Protein AF-A0ABD5DFV0-F1 (afdb_monomer_lite)

Foldseek 3Di:
DVLQVDPDPAAEAEAADQDPVVLVCLLVCLVSRYAYEYLHCNQVPDPPVSVVSSVVSCVVSVHYYHHCCVFPRPDNVVVVVVVCVVVVHDDPDDDDDRDD

pLDDT: mean 93.52, std 5.38, range [62.06, 98.12]

Radius of gyration: 14.9 Å; chains: 1; bounding box: 34×25×40 Å

Sequence (100 aa):
LWMRAHPYDDLVVLDVTASEQLADQYLDFASHGFHVISANKLAGASSSDKYRQIHDAFEKTGRHWLYNATVGAGLPVNHTVRDLIDSGDTILGLSGIFSG

Secondary structure (DSSP, 8-state):
-GGGS-S-S--EEEE-S--HHHHTTHHHHHHTT-EEEE---TTTTS-HHHHHHHHHHHHHTT--EE-GGGSSTTS-HHHHHHHHHHTT------------

Organism: Acinetobacter baumannii (NCBI:txid470)

InterPro domains:
  IPR005106 Aspartate/homoserine dehydrogenase, NAD-binding [PF03447] (9-68)
  IPR011147 Bifunctional aspartokinase/homoserine dehydrogenase, homoserine dehydrogenase domain [PTHR43070] (8-100)
  IPR036291 NAD(P)-binding domain superfamily [SSF51735] (8-98)

Structure (mmCIF, N/CA/C/O backbone):
data_AF-A0ABD5DFV0-F1
#
_entry.id   AF-A0ABD5DFV0-F1
#
loop_
_atom_site.group_PDB
_atom_site.id
_atom_site.type_symbol
_atom_site.label_atom_id
_atom_site.label_alt_id
_atom_site.label_comp_id
_atom_site.label_asym_id
_atom_site.label_entity_id
_atom_site.label_seq_id
_atom_site.pdbx_PDB_ins_code
_atom_site.Cartn_x
_atom_site.Cartn_y
_atom_site.Cartn_z
_atom_site.occupancy
_atom_site.B_iso_or_equiv
_atom_site.auth_seq_id
_atom_site.auth_comp_id
_atom_site.auth_asym_id
_atom_site.auth_atom_id
_atom_site.pdbx_PDB_model_num
ATOM 1 N N . LEU A 1 1 ? 13.091 6.213 -20.202 1.00 62.06 1 LEU A N 1
ATOM 2 C CA . LEU A 1 1 ? 12.677 5.794 -18.845 1.00 62.06 1 LEU A CA 1
ATOM 3 C C . LEU A 1 1 ? 13.046 4.329 -18.684 1.00 62.06 1 LEU A C 1
ATOM 5 O O . LEU A 1 1 ? 12.609 3.528 -19.500 1.00 62.06 1 LEU A O 1
ATOM 9 N N . TRP A 1 2 ? 13.894 4.001 -17.705 1.00 79.00 2 TRP A N 1
ATOM 10 C CA . TRP A 1 2 ? 14.390 2.639 -17.432 1.00 79.00 2 TRP A CA 1
ATOM 11 C C . TRP A 1 2 ? 13.256 1.606 -17.299 1.00 79.00 2 TRP A C 1
ATOM 13 O O . TRP A 1 2 ? 13.428 0.449 -17.662 1.00 79.00 2 TRP A O 1
ATOM 23 N N . MET A 1 3 ? 12.070 2.067 -16.894 1.00 82.00 3 MET A N 1
ATOM 24 C CA . MET A 1 3 ? 10.842 1.280 -16.764 1.00 82.00 3 MET A CA 1
ATOM 25 C C . MET A 1 3 ? 10.387 0.606 -18.066 1.00 82.00 3 MET A C 1
ATOM 27 O O . MET A 1 3 ? 9.633 -0.349 -18.014 1.00 82.00 3 MET A O 1
ATOM 31 N N . ARG A 1 4 ? 10.827 1.086 -19.237 1.00 79.25 4 ARG A N 1
ATOM 32 C CA . ARG A 1 4 ? 10.503 0.481 -20.544 1.00 79.25 4 ARG A CA 1
ATOM 33 C C . ARG A 1 4 ? 11.596 -0.437 -21.090 1.00 79.25 4 ARG A C 1
ATOM 35 O O . ARG A 1 4 ? 11.400 -1.056 -22.126 1.00 79.25 4 ARG A O 1
ATOM 42 N N . ALA A 1 5 ? 12.766 -0.454 -20.458 1.00 82.75 5 ALA A N 1
ATOM 43 C CA . ALA A 1 5 ? 13.974 -1.079 -20.987 1.00 82.75 5 ALA A CA 1
ATOM 44 C C . ALA A 1 5 ? 14.572 -2.051 -19.961 1.00 82.75 5 ALA A C 1
ATOM 46 O O . ALA A 1 5 ? 15.745 -1.942 -19.603 1.00 82.75 5 ALA A O 1
ATOM 47 N N . HIS A 1 6 ? 13.749 -2.982 -19.475 1.00 85.25 6 HIS A N 1
ATOM 48 C CA . HIS A 1 6 ? 14.181 -4.098 -18.637 1.00 85.25 6 HIS A CA 1
ATOM 49 C C . HIS A 1 6 ? 13.981 -5.435 -19.369 1.00 85.25 6 HIS A C 1
ATOM 51 O O . HIS A 1 6 ? 13.046 -5.556 -20.155 1.00 85.25 6 HIS A O 1
ATOM 57 N N . PRO A 1 7 ? 14.834 -6.445 -19.121 1.00 90.06 7 PRO A N 1
ATOM 58 C CA . PRO A 1 7 ? 14.746 -7.744 -19.793 1.00 90.06 7 PRO A CA 1
ATOM 59 C C . PRO A 1 7 ? 13.778 -8.733 -19.119 1.00 90.06 7 PRO A C 1
ATOM 61 O O . PRO A 1 7 ? 13.667 -9.864 -19.576 1.00 90.06 7 PRO A O 1
ATOM 64 N N . TYR A 1 8 ? 13.150 -8.350 -18.005 1.00 89.94 8 TYR A N 1
ATOM 65 C CA . TYR A 1 8 ? 12.316 -9.235 -17.185 1.00 89.94 8 TYR A CA 1
ATOM 66 C C . TYR A 1 8 ? 10.843 -9.199 -17.599 1.00 89.94 8 TYR A C 1
ATOM 68 O O . TYR A 1 8 ? 10.356 -8.134 -17.973 1.00 89.94 8 TYR A O 1
ATOM 76 N N . ASP A 1 9 ? 10.145 -10.327 -17.462 1.00 87.56 9 ASP A N 1
ATOM 77 C CA . ASP A 1 9 ? 8.707 -10.436 -17.751 1.00 87.56 9 ASP A CA 1
ATOM 78 C C . ASP A 1 9 ? 7.849 -9.716 -16.700 1.00 87.56 9 ASP A C 1
ATOM 80 O O . ASP A 1 9 ? 6.897 -9.020 -17.044 1.00 87.56 9 ASP A O 1
ATOM 84 N N . ASP A 1 10 ? 8.238 -9.831 -15.426 1.00 90.56 10 ASP A N 1
ATOM 85 C CA . ASP A 1 10 ? 7.589 -9.173 -14.295 1.00 90.56 10 ASP A CA 1
ATOM 86 C C . ASP A 1 10 ? 8.611 -8.430 -13.436 1.00 90.56 10 ASP A C 1
ATOM 88 O O . ASP A 1 10 ? 9.729 -8.897 -13.193 1.00 90.56 10 ASP A O 1
ATOM 92 N N . LEU A 1 11 ? 8.198 -7.270 -12.929 1.00 95.38 11 LEU A N 1
ATOM 93 C CA . LEU A 1 11 ? 8.974 -6.477 -11.987 1.00 95.38 11 LEU A CA 1
ATOM 94 C C . LEU A 1 11 ? 8.146 -6.105 -10.765 1.00 95.38 11 LEU A C 1
ATOM 96 O O . LEU A 1 11 ? 6.968 -5.760 -10.861 1.00 95.38 11 LEU A O 1
ATOM 100 N N . VAL A 1 12 ? 8.805 -6.140 -9.609 1.00 97.06 12 VAL A N 1
ATOM 101 C CA . VAL A 1 12 ? 8.224 -5.777 -8.317 1.00 97.06 12 VAL A CA 1
ATOM 102 C C . VAL A 1 12 ? 9.052 -4.655 -7.705 1.00 97.06 12 VAL A C 1
ATOM 104 O O . VAL A 1 12 ? 10.244 -4.818 -7.447 1.00 97.06 12 VAL A O 1
ATOM 107 N N . VAL A 1 13 ? 8.419 -3.513 -7.457 1.00 96.81 13 VAL A N 1
ATOM 108 C CA . VAL A 1 13 ? 9.015 -2.400 -6.716 1.00 96.81 13 VAL A CA 1
ATOM 109 C C . VAL A 1 13 ? 8.797 -2.634 -5.227 1.00 96.81 13 VAL A C 1
ATOM 111 O O . VAL A 1 13 ? 7.666 -2.831 -4.786 1.00 96.81 13 VAL A O 1
ATOM 114 N N . LEU A 1 14 ? 9.879 -2.584 -4.452 1.00 97.56 14 LEU A N 1
ATOM 115 C CA . LEU A 1 14 ? 9.832 -2.604 -2.993 1.00 97.56 14 LEU A CA 1
ATOM 116 C C . LEU A 1 14 ? 10.025 -1.178 -2.468 1.00 97.56 14 LEU A C 1
ATOM 118 O O . LEU A 1 14 ? 11.146 -0.673 -2.442 1.00 97.56 14 LEU A O 1
ATOM 122 N N . ASP A 1 15 ? 8.940 -0.524 -2.056 1.00 97.56 15 ASP A N 1
ATOM 123 C CA . ASP A 1 15 ? 8.997 0.817 -1.473 1.00 97.56 15 ASP A CA 1
ATOM 124 C C . ASP A 1 15 ? 8.971 0.755 0.059 1.00 97.56 15 ASP A C 1
ATOM 126 O O . ASP A 1 15 ? 7.924 0.731 0.706 1.00 97.56 15 ASP A O 1
ATOM 130 N N . VAL A 1 16 ? 10.165 0.747 0.645 1.00 95.88 16 VAL A N 1
ATOM 131 C CA . VAL A 1 16 ? 10.391 0.834 2.097 1.00 95.88 16 VAL A CA 1
ATOM 132 C C . VAL A 1 16 ? 10.832 2.237 2.525 1.00 95.88 16 VAL A C 1
ATOM 134 O O . VAL A 1 16 ? 11.516 2.408 3.533 1.00 95.88 16 VAL A O 1
ATOM 137 N N . THR A 1 17 ? 10.479 3.255 1.738 1.00 96.44 17 THR A N 1
ATOM 138 C CA . THR A 1 17 ? 10.826 4.652 2.006 1.00 96.44 17 THR A CA 1
ATOM 139 C C . THR A 1 17 ? 9.691 5.394 2.722 1.00 96.44 17 THR A C 1
ATOM 141 O O . THR A 1 17 ? 8.604 4.866 2.946 1.00 96.44 17 THR A O 1
ATOM 144 N N . ALA A 1 18 ? 9.943 6.658 3.061 1.00 94.94 18 ALA A N 1
ATOM 145 C CA . ALA A 1 18 ? 8.917 7.630 3.439 1.00 94.94 18 ALA A CA 1
ATOM 146 C C . ALA A 1 18 ? 8.833 8.772 2.404 1.00 94.94 18 ALA A C 1
ATOM 148 O O . ALA A 1 18 ? 8.646 9.930 2.768 1.00 94.94 18 ALA A O 1
ATOM 149 N N . SER A 1 19 ? 9.062 8.465 1.121 1.00 97.44 19 SER A N 1
ATOM 150 C CA . SER A 1 19 ? 9.146 9.464 0.051 1.00 97.44 19 SER A CA 1
ATOM 151 C C . SER A 1 19 ? 7.797 9.687 -0.627 1.00 97.44 19 SER A C 1
ATOM 153 O O . SER A 1 19 ? 7.222 8.763 -1.204 1.00 97.44 19 SER A O 1
ATOM 155 N N . GLU A 1 20 ? 7.308 10.928 -0.607 1.00 96.00 20 GLU A N 1
ATOM 156 C CA . GLU A 1 20 ? 6.096 11.317 -1.340 1.00 96.00 20 GLU A CA 1
ATOM 157 C C . GLU A 1 20 ? 6.324 11.250 -2.852 1.00 96.00 20 GLU A C 1
ATOM 159 O O . GLU A 1 20 ? 5.524 10.681 -3.584 1.00 96.00 20 GLU A O 1
ATOM 164 N N . GLN A 1 21 ? 7.491 11.709 -3.302 1.00 96.25 21 GLN A N 1
ATOM 165 C CA . GLN A 1 21 ? 7.884 11.713 -4.713 1.00 96.25 21 GLN A CA 1
ATOM 166 C C . GLN A 1 21 ? 7.936 10.302 -5.317 1.00 96.25 21 GLN A C 1
ATOM 168 O O . GLN A 1 21 ? 7.734 10.133 -6.519 1.00 96.25 21 GLN A O 1
ATOM 173 N N . LEU A 1 22 ? 8.244 9.284 -4.504 1.00 95.88 22 LEU A N 1
ATOM 174 C CA . LEU A 1 22 ? 8.199 7.889 -4.942 1.00 95.88 22 LEU A CA 1
ATOM 175 C C . LEU A 1 22 ? 6.763 7.348 -4.937 1.00 95.88 22 LEU A C 1
ATOM 177 O O . LEU A 1 22 ? 6.371 6.673 -5.884 1.00 95.88 22 LEU A O 1
ATOM 181 N N . ALA A 1 23 ? 5.969 7.686 -3.916 1.00 96.69 23 ALA A N 1
ATOM 182 C CA . ALA A 1 23 ? 4.549 7.335 -3.850 1.00 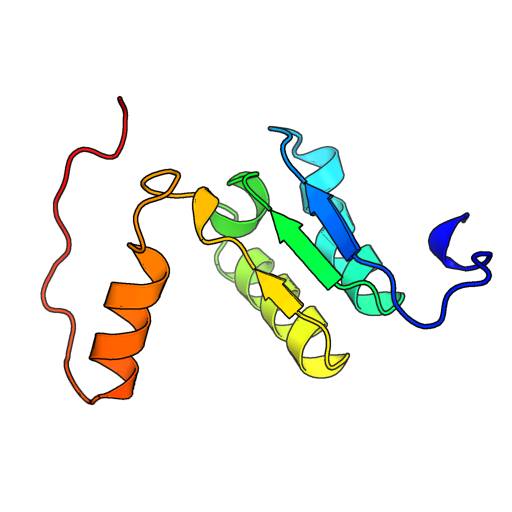96.69 23 ALA A CA 1
ATOM 183 C C . ALA A 1 23 ? 3.744 7.916 -5.031 1.00 96.69 23 ALA A C 1
ATOM 185 O O . ALA A 1 23 ? 2.842 7.261 -5.551 1.00 96.69 23 ALA A O 1
ATOM 186 N N . ASP A 1 24 ? 4.103 9.111 -5.504 1.00 96.06 24 ASP A N 1
ATOM 187 C CA . ASP A 1 24 ? 3.491 9.761 -6.670 1.00 96.06 24 ASP A CA 1
ATOM 188 C C . ASP A 1 24 ? 3.693 8.982 -7.977 1.00 96.06 24 ASP A C 1
ATOM 190 O O . ASP A 1 24 ? 2.880 9.094 -8.893 1.00 96.06 24 ASP A O 1
ATOM 194 N N . GLN A 1 25 ? 4.724 8.137 -8.051 1.00 96.38 25 GLN A N 1
ATOM 195 C CA . GLN A 1 25 ? 5.020 7.313 -9.226 1.00 96.38 25 GLN A CA 1
ATOM 196 C C . GLN A 1 25 ? 4.228 5.999 -9.256 1.00 96.38 25 GLN A C 1
ATOM 198 O O . GLN A 1 25 ? 4.383 5.219 -10.190 1.00 96.38 25 GLN A O 1
ATOM 203 N N . TYR A 1 26 ? 3.362 5.715 -8.277 1.00 97.31 26 TYR A N 1
ATOM 204 C CA . TYR A 1 26 ? 2.634 4.439 -8.224 1.00 97.31 26 TYR A CA 1
ATOM 205 C C . TYR A 1 26 ? 1.696 4.232 -9.417 1.00 97.31 26 TYR A C 1
ATOM 207 O O . TYR A 1 26 ? 1.579 3.113 -9.916 1.00 97.31 26 TYR A O 1
ATOM 215 N N . LEU A 1 27 ? 1.090 5.308 -9.927 1.00 96.19 27 LEU A N 1
ATOM 216 C CA . LEU A 1 27 ? 0.317 5.264 -11.171 1.00 96.19 27 LEU A CA 1
ATOM 217 C C . LEU A 1 27 ? 1.203 4.904 -12.369 1.00 96.19 27 LEU A C 1
ATOM 219 O O . LEU A 1 27 ? 0.828 4.069 -13.195 1.00 96.19 27 LEU A O 1
ATOM 223 N N . ASP A 1 28 ? 2.401 5.486 -12.433 1.00 95.88 28 ASP A N 1
ATOM 224 C CA . ASP A 1 28 ? 3.361 5.199 -13.493 1.00 95.88 28 ASP A CA 1
ATOM 225 C C . ASP A 1 28 ? 3.854 3.750 -13.411 1.00 95.88 28 ASP A C 1
ATOM 227 O O . ASP A 1 28 ? 3.900 3.079 -14.443 1.00 95.88 28 ASP A O 1
ATOM 231 N N . PHE A 1 29 ? 4.144 3.234 -12.211 1.00 96.62 29 PHE A N 1
ATOM 232 C CA . PHE A 1 29 ? 4.485 1.824 -11.992 1.00 96.62 29 PHE A CA 1
ATOM 233 C C . PHE A 1 29 ? 3.382 0.900 -12.516 1.00 96.62 29 PHE A C 1
ATOM 235 O O . PHE A 1 29 ? 3.664 0.030 -13.343 1.00 96.62 29 PHE A O 1
ATOM 242 N N . ALA A 1 30 ? 2.125 1.132 -12.126 1.00 96.31 30 ALA A N 1
ATOM 243 C CA . ALA A 1 30 ? 0.998 0.336 -12.605 1.00 96.31 30 ALA A CA 1
ATOM 244 C C . ALA A 1 30 ? 0.875 0.384 -14.137 1.00 96.31 30 ALA A C 1
ATOM 246 O O . ALA A 1 30 ? 0.746 -0.661 -14.776 1.00 96.31 30 ALA A O 1
ATOM 247 N N . SER A 1 31 ? 0.975 1.577 -14.738 1.00 93.94 31 SER A N 1
ATOM 248 C CA . SER A 1 31 ? 0.849 1.767 -16.193 1.00 93.94 31 SER A CA 1
ATOM 249 C C . SER A 1 31 ? 1.951 1.087 -17.011 1.00 93.94 31 SER A C 1
ATOM 251 O O . SER A 1 31 ? 1.729 0.736 -18.169 1.00 93.94 31 SER A O 1
ATOM 253 N N . HIS A 1 32 ? 3.126 0.878 -16.415 1.00 93.94 32 HIS A N 1
ATOM 254 C CA . HIS A 1 32 ? 4.233 0.168 -17.047 1.00 93.94 32 HIS A CA 1
ATOM 255 C C . HIS A 1 32 ? 4.270 -1.329 -16.686 1.00 93.94 32 HIS A C 1
ATOM 257 O O . HIS A 1 32 ? 5.218 -2.012 -17.056 1.00 93.94 32 HIS A O 1
ATOM 263 N N . GLY A 1 33 ? 3.251 -1.852 -15.992 1.00 94.19 33 GLY A N 1
ATOM 264 C CA . GLY A 1 33 ? 3.119 -3.282 -15.693 1.00 94.19 33 GLY A CA 1
ATOM 265 C C . GLY A 1 33 ? 3.879 -3.759 -14.454 1.00 94.19 33 GLY A C 1
ATOM 266 O O . GLY A 1 33 ? 4.090 -4.956 -14.294 1.00 94.19 33 GLY A O 1
ATOM 267 N N . PHE A 1 34 ? 4.279 -2.850 -13.566 1.00 96.50 34 PHE A N 1
ATOM 268 C CA . PHE A 1 34 ? 5.008 -3.191 -12.347 1.00 96.50 34 PHE A CA 1
ATOM 269 C C . PHE A 1 34 ? 4.036 -3.553 -11.226 1.00 96.50 34 PHE A C 1
ATOM 271 O O . PHE A 1 34 ? 2.984 -2.935 -11.075 1.00 96.50 34 PHE A O 1
ATOM 278 N N . HIS A 1 35 ? 4.430 -4.503 -10.385 1.00 97.88 35 HIS A N 1
ATOM 279 C CA . HIS A 1 35 ? 3.841 -4.695 -9.063 1.00 97.88 35 HIS A CA 1
ATOM 280 C C . HIS A 1 35 ? 4.538 -3.779 -8.049 1.00 97.88 35 HIS A C 1
ATOM 282 O O . HIS A 1 35 ? 5.702 -3.414 -8.223 1.00 97.88 35 HIS A O 1
ATOM 288 N N . VAL A 1 36 ? 3.851 -3.441 -6.960 1.00 98.12 36 VAL A N 1
ATOM 289 C CA . VAL A 1 36 ? 4.405 -2.656 -5.850 1.00 98.12 36 VAL A CA 1
ATOM 290 C C . VAL A 1 36 ? 4.108 -3.355 -4.528 1.00 98.12 36 VAL A C 1
ATOM 292 O O . VAL A 1 36 ? 2.963 -3.680 -4.223 1.00 98.12 36 VAL A O 1
ATOM 295 N N . ILE A 1 37 ? 5.136 -3.537 -3.705 1.00 97.44 37 ILE A N 1
ATOM 296 C CA . ILE A 1 37 ? 5.011 -3.901 -2.293 1.00 97.44 37 ILE A CA 1
ATOM 297 C C . ILE A 1 37 ? 5.591 -2.747 -1.482 1.00 97.44 37 ILE A C 1
ATOM 299 O O . ILE A 1 37 ? 6.719 -2.324 -1.728 1.00 97.44 37 ILE A O 1
ATOM 303 N N . SER A 1 38 ? 4.825 -2.218 -0.530 1.00 96.69 38 SER A N 1
ATOM 304 C CA . SER A 1 38 ? 5.170 -0.967 0.138 1.00 96.69 38 SER A CA 1
ATOM 305 C C . SER A 1 38 ? 4.964 -0.998 1.654 1.00 96.69 38 SER A C 1
ATOM 307 O O . SER A 1 38 ? 3.958 -1.499 2.156 1.00 96.69 38 SER A O 1
ATOM 309 N N . ALA A 1 39 ? 5.919 -0.416 2.382 1.00 95.69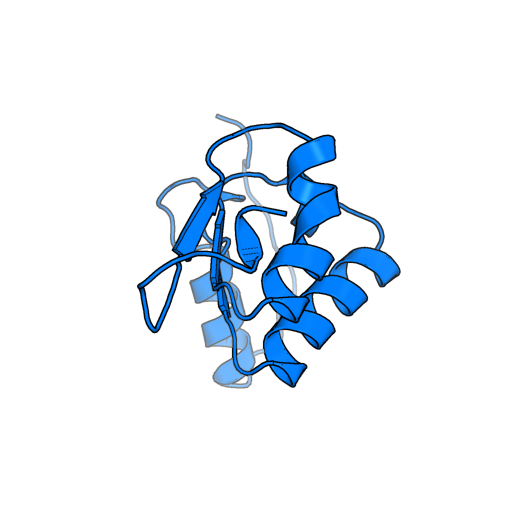 39 ALA A N 1
ATOM 310 C CA . ALA A 1 39 ? 5.743 0.067 3.754 1.00 95.69 39 ALA A CA 1
ATOM 311 C C . ALA A 1 39 ? 5.524 1.595 3.794 1.00 95.69 39 ALA A C 1
ATOM 313 O O . ALA A 1 39 ? 5.224 2.162 4.847 1.00 95.69 39 ALA A O 1
ATOM 314 N N . ASN A 1 40 ? 5.649 2.270 2.646 1.00 96.12 40 ASN A N 1
ATOM 315 C CA . ASN A 1 40 ? 5.394 3.692 2.494 1.00 96.12 40 ASN A CA 1
ATOM 316 C C . ASN A 1 40 ? 3.891 3.984 2.593 1.00 96.12 40 ASN A C 1
ATOM 318 O O . ASN A 1 40 ? 3.081 3.654 1.726 1.00 96.12 40 ASN A O 1
ATOM 322 N N . LYS A 1 41 ? 3.522 4.656 3.679 1.00 94.06 41 LYS A N 1
ATOM 323 C CA . LYS A 1 41 ? 2.141 5.012 4.012 1.00 94.06 41 LYS A CA 1
ATOM 324 C C . LYS A 1 41 ? 1.578 6.176 3.193 1.00 94.06 41 LYS A C 1
ATOM 326 O O . LYS A 1 41 ? 0.369 6.368 3.213 1.00 94.06 41 LYS A O 1
ATOM 331 N N . LEU A 1 42 ? 2.400 6.937 2.465 1.00 95.88 42 LEU A N 1
ATOM 332 C CA . LEU A 1 42 ? 1.969 8.188 1.824 1.00 95.88 42 LEU A CA 1
ATOM 333 C C . LEU A 1 42 ? 0.960 7.976 0.687 1.00 95.88 42 LEU A C 1
ATOM 335 O O . LEU A 1 42 ? -0.004 8.729 0.590 1.00 95.88 42 LEU A O 1
ATOM 339 N N . ALA A 1 43 ? 1.111 6.922 -0.120 1.00 93.56 43 ALA A N 1
ATOM 340 C CA . ALA A 1 43 ? 0.123 6.582 -1.149 1.00 93.56 43 ALA A CA 1
ATOM 341 C C . ALA A 1 43 ? -1.234 6.195 -0.527 1.00 93.56 43 ALA A C 1
ATOM 343 O O . ALA A 1 43 ? -2.283 6.677 -0.958 1.00 93.56 43 ALA A O 1
ATOM 344 N N . GLY A 1 44 ? -1.208 5.370 0.528 1.00 91.69 44 GLY A N 1
ATOM 345 C CA . GLY A 1 44 ? -2.400 4.914 1.254 1.00 91.69 44 GLY A CA 1
ATOM 346 C C . GLY A 1 44 ? -3.084 5.999 2.092 1.00 91.69 44 GLY A C 1
ATOM 347 O O . GLY A 1 44 ? -4.299 5.974 2.247 1.00 91.69 44 GLY A O 1
ATOM 348 N N . ALA A 1 45 ? -2.316 6.962 2.605 1.00 93.06 45 ALA A N 1
ATOM 349 C CA . ALA A 1 45 ? -2.796 8.082 3.417 1.00 93.06 45 ALA A CA 1
ATOM 350 C C . ALA A 1 45 ? -3.128 9.340 2.591 1.00 93.06 45 ALA A C 1
ATOM 352 O O . ALA A 1 45 ? -3.399 10.397 3.160 1.00 93.06 45 ALA A O 1
ATOM 353 N N . SER A 1 46 ? -3.071 9.244 1.261 1.00 93.69 46 SER A N 1
ATOM 354 C CA . SER A 1 46 ? -3.403 10.345 0.358 1.00 93.69 46 SER A CA 1
ATOM 355 C C . SER A 1 46 ? -4.915 10.613 0.295 1.00 93.69 46 SER A C 1
ATOM 357 O O . SER A 1 46 ? -5.714 9.966 0.976 1.00 93.69 46 SER A O 1
ATOM 359 N N . SER A 1 47 ? -5.334 11.594 -0.513 1.00 96.00 47 SER A N 1
ATOM 360 C CA . SER A 1 47 ? -6.762 11.861 -0.715 1.00 96.00 47 SER A CA 1
ATOM 361 C C . SER A 1 47 ? -7.487 10.611 -1.220 1.00 96.00 47 SER A C 1
ATOM 363 O O . SER A 1 47 ? -6.932 9.814 -1.978 1.00 96.00 47 SER A O 1
ATOM 365 N N . SER A 1 48 ? -8.760 10.452 -0.846 1.00 95.06 48 SER A N 1
ATOM 366 C CA . SER A 1 48 ? -9.539 9.279 -1.258 1.00 95.06 48 SER A CA 1
ATOM 367 C C . SER A 1 48 ? -9.610 9.118 -2.779 1.00 95.06 48 SER A C 1
ATOM 369 O O . SER A 1 48 ? -9.647 7.992 -3.264 1.00 95.06 48 SER A O 1
ATOM 371 N N . ASP A 1 49 ? -9.598 10.222 -3.533 1.00 96.56 49 ASP A N 1
ATOM 372 C CA . ASP A 1 49 ? -9.546 10.189 -4.997 1.00 96.56 49 ASP A CA 1
ATOM 373 C C . ASP A 1 49 ? -8.226 9.619 -5.513 1.00 96.56 49 ASP A C 1
ATOM 375 O O . ASP A 1 49 ? -8.242 8.718 -6.348 1.00 96.56 49 ASP A O 1
ATOM 379 N N . LYS A 1 50 ? -7.088 10.090 -4.991 1.00 94.88 50 LYS A N 1
ATOM 380 C CA . LYS A 1 50 ? -5.766 9.601 -5.400 1.00 94.88 50 LYS A CA 1
ATOM 381 C C . LYS A 1 50 ? -5.577 8.135 -5.018 1.00 94.88 50 LYS A C 1
ATOM 383 O O . LYS A 1 50 ? -5.143 7.339 -5.844 1.00 94.88 50 LYS A O 1
ATOM 388 N N . TYR A 1 51 ? -5.974 7.761 -3.805 1.00 95.38 51 TYR A N 1
ATOM 389 C CA . TYR A 1 51 ? -5.971 6.371 -3.355 1.00 95.38 51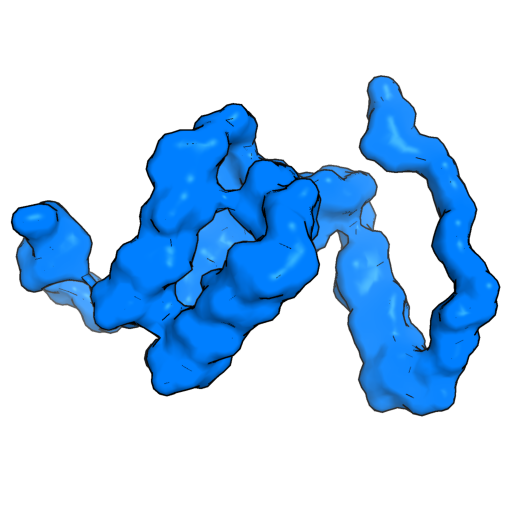 TYR A CA 1
ATOM 390 C C . TYR A 1 51 ? -6.772 5.457 -4.297 1.00 95.38 51 TYR A C 1
ATOM 392 O O . TYR A 1 51 ? -6.260 4.420 -4.722 1.00 95.38 51 TYR A O 1
ATOM 400 N N . ARG A 1 52 ? -7.999 5.859 -4.667 1.00 96.31 52 ARG A N 1
ATOM 401 C CA . ARG A 1 52 ? -8.833 5.116 -5.627 1.00 96.31 52 ARG A CA 1
ATOM 402 C C . ARG A 1 52 ? -8.181 5.026 -6.999 1.00 96.31 52 ARG A C 1
ATOM 404 O O . ARG A 1 52 ? -8.120 3.944 -7.557 1.00 96.31 52 ARG A O 1
ATOM 411 N N . GLN A 1 53 ? -7.640 6.129 -7.517 1.00 97.00 53 GLN A N 1
ATOM 412 C CA . GLN A 1 53 ? -6.954 6.131 -8.813 1.00 97.00 53 GLN A CA 1
ATOM 413 C C . GLN A 1 53 ? -5.783 5.147 -8.850 1.00 97.00 53 GLN A C 1
ATOM 415 O O . GLN A 1 53 ? -5.606 4.458 -9.852 1.00 97.00 53 GLN A O 1
ATOM 420 N N . ILE A 1 54 ? -4.996 5.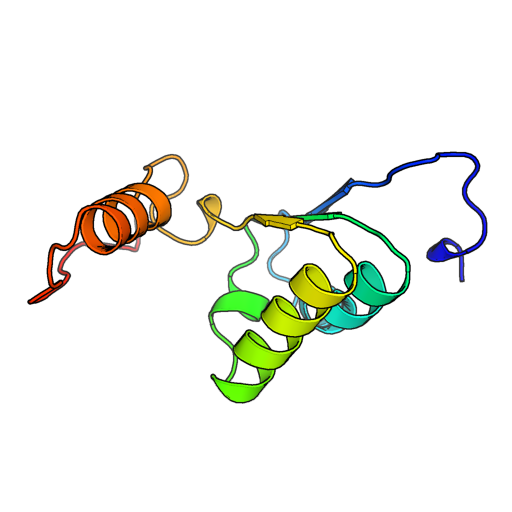072 -7.772 1.00 96.75 54 ILE A N 1
ATOM 421 C CA . ILE A 1 54 ? -3.885 4.123 -7.671 1.00 96.75 54 ILE A CA 1
ATOM 422 C C . ILE A 1 54 ? -4.424 2.690 -7.678 1.00 96.75 54 ILE A C 1
ATOM 424 O O . ILE A 1 54 ? -3.987 1.898 -8.507 1.00 96.75 54 ILE A O 1
ATOM 428 N N . HIS A 1 55 ? -5.395 2.365 -6.817 1.00 96.00 55 HIS A N 1
ATOM 429 C CA . HIS A 1 55 ? -6.016 1.031 -6.789 1.00 96.00 55 HIS A CA 1
ATOM 430 C C . HIS A 1 55 ? -6.584 0.622 -8.149 1.00 96.00 55 HIS A C 1
ATOM 432 O O . HIS A 1 55 ? -6.212 -0.428 -8.669 1.00 96.00 55 HIS A O 1
ATOM 438 N N . ASP A 1 56 ? -7.386 1.490 -8.764 1.00 97.31 56 ASP A N 1
ATOM 439 C CA . ASP A 1 56 ? -7.969 1.266 -10.085 1.00 97.31 56 ASP A CA 1
ATOM 440 C C . ASP A 1 56 ? -6.895 1.025 -11.152 1.00 97.31 56 ASP A C 1
ATOM 442 O O . ASP A 1 56 ? -7.100 0.236 -12.072 1.00 97.31 56 ASP A O 1
ATOM 446 N N . ALA A 1 57 ? -5.761 1.731 -11.086 1.00 97.75 57 ALA A N 1
ATOM 447 C CA . ALA A 1 57 ? -4.681 1.569 -12.054 1.00 97.75 57 ALA A CA 1
ATOM 448 C C . ALA A 1 57 ? -4.034 0.184 -11.952 1.00 97.75 57 ALA A C 1
ATOM 450 O O . ALA A 1 57 ? -3.804 -0.442 -12.985 1.00 97.75 57 ALA A O 1
ATOM 451 N N . PHE A 1 58 ? -3.778 -0.302 -10.732 1.00 97.94 58 PHE A N 1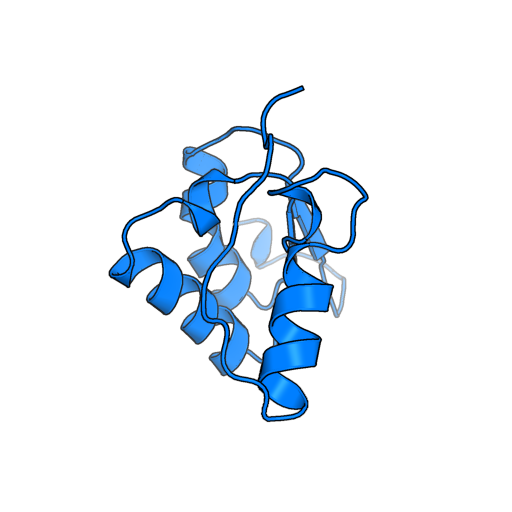
ATOM 452 C CA . PHE A 1 58 ? -3.259 -1.653 -10.504 1.00 97.94 58 PHE A CA 1
ATOM 453 C C . PHE A 1 58 ? -4.275 -2.726 -10.918 1.00 97.94 58 PHE A C 1
ATOM 455 O O . PHE A 1 58 ? -3.907 -3.676 -11.605 1.00 97.94 58 PHE A O 1
ATOM 462 N N . GLU A 1 59 ? -5.559 -2.546 -10.597 1.00 96.62 59 GLU A N 1
ATOM 463 C CA . GLU A 1 59 ? -6.618 -3.476 -11.006 1.00 96.62 59 GLU A CA 1
ATOM 464 C C . GLU A 1 59 ? -6.743 -3.560 -12.536 1.00 96.62 59 GLU A C 1
ATOM 466 O O . GLU A 1 59 ? -6.710 -4.651 -13.108 1.00 96.62 59 GLU A O 1
ATOM 471 N N . LYS A 1 60 ? -6.797 -2.411 -13.226 1.00 97.00 60 LYS A N 1
ATOM 472 C CA . LYS A 1 60 ? -6.930 -2.339 -14.694 1.00 97.00 60 LYS A CA 1
ATOM 473 C C . LYS A 1 60 ? -5.766 -2.981 -15.441 1.00 97.00 60 LYS A C 1
ATOM 475 O O . LYS A 1 60 ? -5.958 -3.453 -16.560 1.00 97.00 60 LYS A O 1
ATOM 480 N N . THR A 1 61 ? -4.565 -2.971 -14.868 1.00 95.88 61 THR A N 1
ATOM 481 C CA . THR A 1 61 ? -3.363 -3.538 -15.500 1.00 95.88 61 THR A CA 1
ATOM 482 C C . THR A 1 61 ? -3.088 -4.978 -15.063 1.00 95.88 61 THR A C 1
ATOM 484 O O . THR A 1 61 ? -2.112 -5.573 -15.526 1.00 95.88 61 THR A O 1
ATOM 487 N N . GLY A 1 62 ? -3.932 -5.553 -14.195 1.00 95.75 62 GLY A N 1
ATOM 488 C CA . GLY A 1 62 ? -3.727 -6.883 -13.618 1.00 95.75 62 GLY A CA 1
ATOM 489 C C . GLY A 1 62 ? -2.509 -6.953 -12.691 1.00 95.75 62 GLY A C 1
ATOM 490 O O . GLY A 1 62 ? -1.911 -8.016 -12.533 1.00 95.75 62 GLY A O 1
ATOM 491 N N . ARG A 1 63 ? -2.099 -5.817 -12.117 1.00 96.56 63 ARG A N 1
ATOM 492 C CA . ARG A 1 63 ? -0.944 -5.699 -11.222 1.00 96.56 63 ARG A CA 1
ATOM 493 C C . ARG A 1 63 ? -1.388 -5.546 -9.778 1.00 96.56 63 ARG A C 1
ATOM 495 O O . ARG A 1 63 ? -2.544 -5.283 -9.470 1.00 96.56 63 ARG A O 1
ATOM 502 N N . HIS A 1 64 ? -0.442 -5.737 -8.865 1.00 96.88 64 HIS A N 1
ATOM 503 C CA . HIS A 1 64 ? -0.726 -5.740 -7.434 1.00 96.88 64 HIS A CA 1
ATOM 504 C C . HIS A 1 64 ? -0.002 -4.605 -6.732 1.00 96.88 64 HIS A C 1
ATOM 506 O O . HIS A 1 64 ? 1.209 -4.456 -6.892 1.00 96.88 64 HIS A O 1
ATOM 512 N N . TRP A 1 65 ? -0.746 -3.877 -5.902 1.00 97.12 65 TRP A N 1
ATOM 513 C CA . TRP A 1 65 ? -0.200 -3.006 -4.874 1.00 97.12 65 TRP A CA 1
ATOM 514 C C . TRP A 1 65 ? -0.515 -3.587 -3.493 1.00 97.12 65 TRP A C 1
ATOM 516 O O . TRP A 1 65 ? -1.664 -3.596 -3.052 1.00 97.12 65 TRP A O 1
ATOM 526 N N . LEU A 1 66 ? 0.514 -4.094 -2.813 1.00 95.56 66 LEU A N 1
ATOM 527 C CA . LEU A 1 66 ? 0.418 -4.669 -1.473 1.00 95.56 66 LEU A CA 1
ATOM 528 C C . LEU A 1 66 ? 1.053 -3.721 -0.455 1.00 95.56 66 LEU A C 1
ATOM 530 O O . LEU A 1 66 ? 2.184 -3.275 -0.636 1.00 95.56 66 LEU A O 1
ATOM 534 N N . TYR A 1 67 ? 0.338 -3.419 0.627 1.00 93.69 67 TYR A N 1
ATOM 535 C CA . TYR A 1 67 ? 0.749 -2.388 1.589 1.00 93.69 67 TYR A CA 1
ATOM 536 C C . TYR A 1 67 ? 0.434 -2.760 3.046 1.00 93.69 67 TYR A C 1
ATOM 538 O O . TYR A 1 67 ? 0.182 -1.902 3.884 1.00 93.69 67 TYR A O 1
ATOM 546 N N . ASN A 1 68 ? 0.452 -4.052 3.387 1.00 88.62 68 ASN A N 1
ATOM 547 C CA . ASN A 1 68 ? 0.134 -4.510 4.750 1.00 88.62 68 ASN A CA 1
ATOM 548 C C . ASN A 1 68 ? 1.044 -3.897 5.824 1.00 88.62 68 ASN A C 1
ATOM 550 O O . ASN A 1 68 ? 0.588 -3.667 6.938 1.00 88.62 68 ASN A O 1
ATOM 554 N N . ALA A 1 69 ? 2.292 -3.572 5.479 1.00 87.62 69 ALA A N 1
ATOM 555 C CA . ALA A 1 69 ? 3.263 -3.027 6.421 1.00 87.62 69 ALA A CA 1
ATOM 556 C C . ALA A 1 69 ? 3.060 -1.539 6.768 1.00 87.62 69 ALA A C 1
ATOM 558 O O . ALA A 1 69 ? 3.815 -0.999 7.576 1.00 87.62 69 ALA A O 1
ATOM 559 N N . THR A 1 70 ? 2.059 -0.857 6.196 1.00 87.19 70 THR A N 1
ATOM 560 C CA . THR A 1 70 ? 1.805 0.566 6.487 1.00 87.19 70 THR A CA 1
ATOM 561 C C . THR A 1 70 ? 1.140 0.798 7.846 1.00 87.19 70 THR A C 1
ATOM 563 O O . THR A 1 70 ? 1.208 1.912 8.366 1.00 87.19 70 THR A O 1
ATOM 566 N N . VAL A 1 71 ? 0.496 -0.226 8.424 1.00 89.69 71 VAL A N 1
ATOM 567 C CA . VAL A 1 71 ? -0.180 -0.176 9.732 1.00 89.69 71 VAL A CA 1
ATOM 568 C C . VAL A 1 71 ? 0.154 -1.439 10.521 1.00 89.69 71 VAL A C 1
ATOM 570 O O . VAL A 1 71 ? -0.069 -2.544 10.047 1.00 89.69 71 VAL A O 1
ATOM 573 N N . GLY A 1 72 ? 0.671 -1.286 11.743 1.00 87.00 72 GLY A N 1
ATOM 574 C CA . GLY A 1 72 ? 0.990 -2.430 12.608 1.00 87.00 72 GLY A CA 1
ATOM 575 C C . GLY A 1 72 ? 2.239 -3.221 12.197 1.00 87.00 72 GLY A C 1
ATOM 576 O O . GLY A 1 72 ? 2.467 -4.303 12.732 1.00 87.00 72 GLY A O 1
ATOM 577 N N . ALA A 1 73 ? 3.065 -2.686 11.289 1.00 89.00 73 ALA A N 1
ATOM 578 C CA . ALA A 1 73 ? 4.288 -3.317 10.790 1.00 89.00 73 ALA A CA 1
ATOM 579 C C . ALA A 1 73 ? 4.043 -4.750 10.277 1.00 89.00 73 ALA A C 1
ATOM 581 O O . ALA A 1 73 ? 3.454 -4.931 9.220 1.00 89.00 73 ALA A O 1
ATOM 582 N N . GLY A 1 74 ? 4.495 -5.774 11.004 1.00 89.19 74 GLY A N 1
ATOM 583 C CA . GLY A 1 74 ? 4.291 -7.177 10.629 1.00 89.19 74 GLY A CA 1
ATOM 584 C C . GLY A 1 74 ? 2.921 -7.749 11.006 1.00 89.19 74 GLY A C 1
ATOM 585 O O . GLY A 1 74 ? 2.639 -8.898 10.672 1.00 89.19 74 GLY A O 1
ATOM 586 N N . LEU A 1 75 ? 2.082 -6.998 11.725 1.00 92.81 75 LEU A N 1
ATOM 587 C CA . LEU A 1 75 ? 0.760 -7.466 12.127 1.00 92.81 75 LEU A CA 1
ATOM 588 C C . LEU A 1 75 ? -0.197 -7.475 10.924 1.00 92.81 75 LEU A C 1
ATOM 590 O O . LEU A 1 75 ? -0.201 -6.531 10.134 1.00 92.81 75 LEU A O 1
ATOM 594 N N . PRO A 1 76 ? -1.069 -8.488 10.797 1.00 91.44 76 PRO A N 1
ATOM 595 C CA . PRO A 1 76 ? -1.960 -8.637 9.651 1.00 91.44 76 PRO A CA 1
ATOM 596 C C . PRO A 1 76 ? -3.181 -7.700 9.716 1.00 91.44 76 PRO A C 1
ATOM 598 O O . PRO A 1 76 ? -4.274 -8.107 9.351 1.00 91.44 76 PRO A O 1
ATOM 601 N N . VAL A 1 77 ? -3.035 -6.444 10.159 1.00 93.62 77 VAL A N 1
ATOM 602 C CA . VAL A 1 77 ? -4.168 -5.536 10.441 1.00 93.62 77 VAL A CA 1
ATOM 603 C C . VAL A 1 77 ? -5.078 -5.369 9.220 1.00 93.62 77 VAL A C 1
ATOM 605 O O . VAL A 1 77 ? -6.272 -5.650 9.299 1.00 93.62 77 VAL A O 1
ATOM 608 N N . ASN A 1 78 ? -4.518 -4.970 8.073 1.00 90.75 78 ASN A N 1
ATOM 609 C CA . ASN A 1 78 ? -5.298 -4.776 6.845 1.00 90.75 78 ASN A CA 1
ATOM 610 C C . ASN A 1 78 ? -5.920 -6.087 6.340 1.00 90.75 78 ASN A C 1
ATOM 612 O O . ASN A 1 78 ? -7.040 -6.080 5.835 1.00 90.75 78 ASN A O 1
ATOM 616 N N . HIS A 1 79 ? -5.204 -7.205 6.490 1.00 91.12 79 HIS A N 1
ATOM 617 C CA . HIS A 1 79 ? -5.682 -8.522 6.074 1.00 91.12 79 HIS A CA 1
ATOM 618 C C . HIS A 1 79 ? -6.845 -8.994 6.944 1.00 91.12 79 HIS A C 1
ATOM 620 O O . HIS A 1 79 ? -7.878 -9.341 6.399 1.00 91.12 79 HIS A O 1
ATOM 626 N N . THR A 1 80 ? -6.733 -8.914 8.271 1.00 93.69 80 THR A N 1
ATOM 627 C CA . THR A 1 80 ? -7.815 -9.281 9.193 1.00 93.69 80 THR A CA 1
ATOM 628 C C . THR A 1 80 ? -9.075 -8.458 8.941 1.00 93.69 80 THR A C 1
ATOM 630 O O . THR A 1 80 ? -10.168 -9.009 8.936 1.00 93.69 80 THR A O 1
ATOM 633 N N . VAL A 1 81 ? -8.942 -7.149 8.697 1.00 94.88 81 VAL A N 1
ATOM 634 C CA . VAL A 1 81 ? -10.101 -6.302 8.371 1.00 94.88 81 VAL A CA 1
ATOM 635 C C . VAL A 1 81 ? -10.747 -6.726 7.052 1.00 94.88 81 VAL A C 1
ATOM 637 O O . VAL A 1 81 ? -11.970 -6.805 6.981 1.00 94.88 81 VAL A O 1
ATOM 640 N N . ARG A 1 82 ? -9.945 -7.005 6.018 1.00 92.88 82 ARG A N 1
ATOM 641 C CA . ARG A 1 82 ? -10.459 -7.443 4.716 1.00 92.88 82 ARG A CA 1
ATOM 642 C C . ARG A 1 82 ? -11.111 -8.824 4.794 1.00 92.88 82 ARG A C 1
ATOM 644 O O . ARG A 1 82 ? -12.219 -8.962 4.303 1.00 92.88 82 ARG A O 1
ATOM 651 N N . ASP A 1 83 ? -10.498 -9.779 5.487 1.00 95.44 83 ASP A N 1
ATOM 652 C CA . 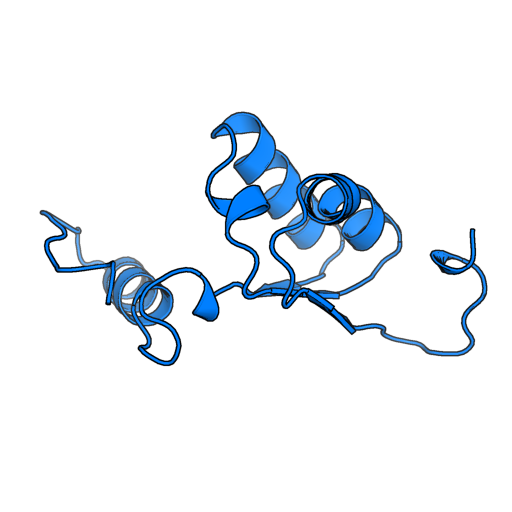ASP A 1 83 ? -11.049 -11.126 5.676 1.00 95.44 83 ASP A CA 1
ATOM 653 C C . ASP A 1 83 ? -12.421 -11.100 6.357 1.00 95.44 83 ASP A C 1
ATOM 655 O O . ASP A 1 83 ? -13.324 -11.799 5.913 1.00 95.44 83 ASP A O 1
ATOM 659 N N . LEU A 1 84 ? -12.601 -10.263 7.388 1.00 97.06 84 LEU A N 1
ATOM 660 C CA . LEU A 1 84 ? -13.900 -10.084 8.051 1.00 97.06 84 LEU A CA 1
ATOM 661 C C . LEU A 1 84 ? -14.958 -9.521 7.089 1.00 97.06 84 LEU A C 1
ATOM 663 O O . LEU A 1 84 ? -16.092 -9.995 7.043 1.00 97.06 84 LEU A O 1
ATOM 667 N N . ILE A 1 85 ? -14.594 -8.510 6.297 1.00 96.75 85 ILE A N 1
ATOM 668 C CA . ILE A 1 85 ? -15.506 -7.928 5.302 1.00 96.75 85 ILE A CA 1
ATOM 669 C C . ILE A 1 85 ? -15.879 -8.976 4.245 1.00 96.75 85 ILE A C 1
ATOM 671 O O . ILE A 1 85 ? -17.055 -9.127 3.913 1.00 96.75 85 ILE A O 1
ATOM 675 N N . ASP A 1 86 ? -14.897 -9.727 3.749 1.00 96.00 86 ASP A N 1
ATOM 676 C CA . ASP A 1 86 ? -15.083 -10.741 2.712 1.00 96.00 86 ASP A CA 1
ATOM 677 C C . ASP A 1 86 ? -15.880 -11.957 3.229 1.00 96.00 86 ASP A C 1
ATOM 679 O O . ASP A 1 86 ? -16.581 -12.607 2.450 1.00 96.00 86 ASP A O 1
ATOM 683 N N . SER A 1 87 ? -15.858 -12.238 4.541 1.00 97.38 87 SER A N 1
ATOM 684 C CA . SER A 1 87 ? -16.732 -13.233 5.185 1.00 97.38 87 SER A CA 1
ATOM 685 C C . SER A 1 87 ? -18.162 -12.746 5.440 1.00 97.38 87 SER A C 1
ATOM 687 O O . SER A 1 87 ? -18.999 -13.528 5.895 1.00 97.38 87 SER A O 1
ATOM 689 N N . GLY A 1 88 ? -18.471 -11.487 5.117 1.00 97.81 88 GLY A N 1
ATOM 690 C CA . GLY A 1 88 ? -19.798 -10.889 5.265 1.00 97.81 88 GLY A CA 1
ATOM 691 C C . GLY A 1 88 ? -20.023 -10.145 6.582 1.00 97.81 88 GLY A C 1
ATOM 692 O O . GLY A 1 88 ? -21.150 -9.714 6.842 1.00 97.81 88 GLY A O 1
ATOM 693 N N . ASP A 1 89 ? -18.985 -9.960 7.403 1.00 98.00 89 ASP A N 1
ATOM 694 C CA . ASP A 1 89 ? -19.086 -9.144 8.609 1.00 98.00 89 ASP A CA 1
ATOM 695 C C . ASP A 1 89 ? -19.097 -7.647 8.273 1.00 98.00 89 ASP A C 1
ATOM 697 O O . ASP A 1 89 ? -18.543 -7.172 7.281 1.00 98.00 89 ASP A O 1
ATOM 701 N N . THR A 1 90 ? -19.725 -6.862 9.149 1.00 97.25 90 THR A N 1
ATOM 702 C CA . THR A 1 90 ? -19.704 -5.396 9.082 1.00 97.25 90 THR A CA 1
ATOM 703 C C . THR A 1 90 ? -18.810 -4.845 10.182 1.00 97.25 90 THR A C 1
ATOM 705 O O . THR A 1 90 ? -19.057 -5.065 11.368 1.00 97.25 90 THR A O 1
ATOM 708 N N . ILE A 1 91 ? -17.788 -4.077 9.803 1.00 96.44 91 ILE A N 1
ATOM 709 C CA . ILE A 1 91 ? -16.900 -3.421 10.764 1.00 96.44 91 ILE A CA 1
ATOM 710 C C . ILE A 1 91 ? -17.648 -2.277 11.460 1.00 96.44 91 ILE A C 1
ATOM 712 O O . ILE A 1 91 ? -17.959 -1.261 10.843 1.00 96.44 91 ILE A O 1
ATOM 716 N N . LEU A 1 92 ? -17.914 -2.432 12.761 1.00 97.31 92 LEU A N 1
ATOM 717 C CA . LEU A 1 92 ? -18.577 -1.406 13.581 1.00 97.31 92 LEU A CA 1
ATOM 718 C C . LEU A 1 92 ? -17.602 -0.351 14.125 1.00 97.31 92 LEU A C 1
ATOM 720 O O . LEU A 1 92 ? -18.002 0.772 14.422 1.00 97.31 92 LEU A O 1
ATOM 724 N N . GLY A 1 93 ? -16.325 -0.702 14.268 1.00 96.06 93 GLY A N 1
ATOM 725 C CA . GLY A 1 93 ? -15.297 0.205 14.763 1.00 96.06 93 GLY A CA 1
ATOM 726 C C . GLY A 1 93 ? -13.917 -0.442 14.801 1.00 96.06 93 GLY A C 1
ATOM 727 O O . GLY A 1 93 ? -13.791 -1.660 14.902 1.00 96.06 93 GLY A O 1
ATOM 728 N N . LEU A 1 94 ? -12.884 0.397 14.728 1.00 93.69 94 LEU A N 1
ATOM 729 C CA . LEU A 1 94 ? -11.479 0.018 14.861 1.00 93.69 94 LEU A CA 1
ATOM 730 C C . LEU A 1 94 ? -10.838 0.923 15.916 1.00 93.69 94 LEU A C 1
ATOM 732 O O . LEU A 1 94 ? -10.978 2.144 15.855 1.00 93.69 94 LEU A O 1
ATOM 736 N N . SER A 1 95 ? -10.136 0.336 16.881 1.00 95.12 95 SER A N 1
ATOM 737 C CA . SER A 1 95 ? -9.388 1.069 17.903 1.00 95.12 95 SER A CA 1
ATOM 738 C C . SER A 1 95 ? -8.057 0.377 18.182 1.00 95.12 95 SER A C 1
ATOM 740 O O . SER A 1 95 ? -7.924 -0.836 18.025 1.00 95.12 95 SER A O 1
ATOM 742 N N . GLY A 1 96 ? -7.042 1.156 18.552 1.00 91.88 96 GLY A N 1
ATOM 743 C CA . GLY A 1 96 ? -5.704 0.633 18.799 1.00 91.88 96 GLY A CA 1
ATOM 744 C C . GLY A 1 96 ? -4.654 1.728 18.931 1.00 91.88 96 GLY A C 1
ATOM 745 O O . GLY A 1 96 ? -4.928 2.910 18.721 1.00 91.88 96 GLY A O 1
ATOM 746 N N . ILE A 1 97 ? -3.439 1.310 19.283 1.00 92.75 97 ILE A N 1
ATOM 747 C CA . ILE A 1 97 ? -2.248 2.158 19.313 1.00 92.75 97 ILE A CA 1
ATOM 748 C C . ILE A 1 97 ? -1.439 1.840 18.054 1.00 92.75 97 ILE A C 1
ATOM 750 O O . ILE A 1 97 ? -0.907 0.742 17.914 1.00 92.75 97 ILE A O 1
ATOM 754 N N . PHE A 1 98 ? -1.374 2.796 17.127 1.00 87.75 98 PHE A N 1
ATOM 755 C CA . PHE A 1 98 ? -0.737 2.624 15.811 1.00 87.75 98 PHE A CA 1
ATOM 756 C C . PHE A 1 98 ? 0.599 3.373 15.676 1.00 87.75 98 PHE A C 1
ATOM 758 O O . PHE A 1 98 ? 1.170 3.434 14.589 1.00 87.75 98 PHE A O 1
ATOM 765 N N . SER A 1 99 ? 1.095 3.930 16.782 1.00 83.12 99 SER A N 1
ATOM 766 C CA . SER A 1 99 ? 2.460 4.431 16.931 1.00 83.12 99 SER A CA 1
ATOM 767 C C . SER A 1 99 ? 3.120 3.653 18.056 1.00 83.12 99 SER A C 1
ATOM 769 O O . SER A 1 99 ? 2.592 3.644 19.168 1.00 83.12 99 SER A O 1
ATOM 771 N N . GLY A 1 100 ? 4.240 3.001 17.746 1.00 80.94 100 GLY A N 1
ATOM 772 C CA . GLY A 1 100 ? 5.163 2.513 18.770 1.00 80.94 100 GLY A CA 1
ATOM 773 C C . GLY A 1 100 ? 5.919 3.649 19.439 1.00 80.94 100 GLY A C 1
ATOM 774 O O . GLY A 1 100 ? 5.817 4.799 18.940 1.00 80.94 100 GLY A O 1
#